Protein AF-A0A317E342-F1 (afdb_monomer)

Sequence (65 aa):
MTGEETWSRYDTADYLETEEDIAAYLEACVEEGDPTLIAAALGTIARARNMAQLDRDMGVTPDKL

Foldseek 3Di:
DDPPDDDDDDQVLVVCLDPVSLVVCLVVQVVVVDPVSNVVSVVSPVVSVVVNVVVVVPPDPPDDD

Nearest PDB structures (foldseek):
  5lbh-assembly1_A  TM=5.672E-01  e=6.661E+00  Helicobacter cinaedi

Secondary structure (DSSP, 8-state):
-------PPP-GGGG--SHHHHHHHHHHHHHTT-HHHHHHHHHHHHHHHHHHHHHHHT---S---

Organism: NCBI:txid1264899

Mean predicted aligned error: 9.33 Å

InterPro domains:
  IPR014057 Uncharacterized protein HI1420 [PF21716] (8-61)
  IPR014057 Uncharacterized protein HI1420 [TIGR02684] (8-63)

pLDDT: mean 78.71, std 15.08, range [41.44, 94.25]

Structure (mmCIF, N/CA/C/O backbone):
data_AF-A0A317E342-F1
#
_entry.id   AF-A0A317E342-F1
#
loop_
_atom_site.group_PDB
_atom_site.id
_atom_site.type_symbol
_atom_site.label_atom_id
_atom_site.label_alt_id
_atom_site.label_comp_id
_atom_site.label_asym_id
_atom_site.label_entity_id
_atom_site.label_seq_id
_atom_site.pdbx_PDB_ins_code
_atom_site.Cartn_x
_atom_site.Cartn_y
_atom_site.Cartn_z
_atom_site.occupancy
_atom_site.B_iso_or_equiv
_atom_site.auth_seq_id
_atom_site.auth_comp_id
_atom_site.auth_asym_id
_atom_site.auth_atom_id
_atom_site.pdbx_PDB_model_num
ATOM 1 N N . MET A 1 1 ? -10.886 2.693 -39.686 1.00 43.88 1 MET A N 1
ATOM 2 C CA . MET A 1 1 ? -9.742 2.461 -38.784 1.00 43.88 1 MET A CA 1
ATOM 3 C C . MET A 1 1 ? -10.312 2.346 -37.381 1.00 43.88 1 MET A C 1
ATOM 5 O O . MET A 1 1 ? -10.513 3.364 -36.739 1.00 43.88 1 MET A O 1
ATOM 9 N N . THR A 1 2 ? -10.716 1.150 -36.961 1.00 49.94 2 THR A N 1
ATOM 10 C CA . THR A 1 2 ? -11.162 0.903 -35.582 1.00 49.94 2 THR A CA 1
ATOM 11 C C . THR A 1 2 ? -9.933 0.462 -34.806 1.00 49.94 2 THR A C 1
ATOM 13 O O . THR A 1 2 ? -9.444 -0.641 -35.030 1.00 49.94 2 THR A O 1
ATOM 16 N N . GLY A 1 3 ? -9.369 1.362 -34.000 1.00 63.62 3 GLY A N 1
ATOM 17 C CA . GLY A 1 3 ? -8.336 0.986 -33.043 1.00 63.62 3 GLY A CA 1
ATOM 18 C C . GLY A 1 3 ? -8.964 0.066 -32.005 1.00 63.62 3 GLY A C 1
ATOM 19 O O . GLY A 1 3 ? -10.014 0.384 -31.456 1.00 63.62 3 GLY A O 1
ATOM 20 N N . GLU A 1 4 ? -8.370 -1.099 -31.796 1.00 64.50 4 GLU A N 1
ATOM 21 C CA . GLU A 1 4 ? -8.755 -2.015 -30.729 1.00 64.50 4 GLU A CA 1
ATOM 22 C C . GLU A 1 4 ? -8.256 -1.411 -29.409 1.00 64.50 4 GLU A C 1
ATOM 24 O O . GLU A 1 4 ? -7.103 -1.589 -29.022 1.00 64.50 4 GLU A O 1
ATOM 29 N N . GLU A 1 5 ? -9.090 -0.606 -28.751 1.00 70.50 5 GLU A N 1
ATOM 30 C CA . GLU A 1 5 ? -8.773 -0.033 -27.442 1.00 70.50 5 GLU A CA 1
ATOM 31 C C . GLU A 1 5 ? -8.773 -1.162 -26.398 1.00 70.50 5 GLU A C 1
ATOM 33 O O . GLU A 1 5 ? -9.825 -1.639 -25.967 1.00 70.50 5 GLU A O 1
ATOM 38 N N . THR A 1 6 ? -7.583 -1.637 -26.024 1.00 65.31 6 THR A N 1
ATOM 39 C CA . THR A 1 6 ? -7.416 -2.642 -24.967 1.00 65.31 6 THR A CA 1
ATOM 40 C C . THR A 1 6 ? -7.409 -1.953 -23.610 1.00 65.31 6 THR A C 1
ATOM 42 O O . THR A 1 6 ? -6.513 -1.172 -23.300 1.00 65.31 6 THR A O 1
ATOM 45 N N . TRP A 1 7 ? -8.409 -2.269 -22.790 1.00 73.38 7 TRP A N 1
ATOM 46 C CA . TRP A 1 7 ? -8.491 -1.835 -21.400 1.00 73.38 7 TRP A CA 1
ATOM 47 C C . TRP A 1 7 ? -7.939 -2.941 -20.503 1.00 73.38 7 TRP A C 1
ATOM 49 O O . TRP A 1 7 ? -8.510 -4.032 -20.428 1.00 73.38 7 TRP A O 1
ATOM 59 N N . SER A 1 8 ? -6.834 -2.666 -19.817 1.00 75.81 8 SER A N 1
ATOM 60 C CA . SER A 1 8 ? -6.298 -3.559 -18.787 1.00 75.81 8 SER A CA 1
ATOM 61 C C . SER A 1 8 ? -7.004 -3.324 -17.454 1.00 75.81 8 SER A C 1
ATOM 63 O O . SER A 1 8 ? -7.478 -2.222 -17.168 1.00 75.81 8 SER A O 1
ATOM 65 N N . ARG A 1 9 ? -7.087 -4.365 -16.616 1.00 79.62 9 ARG A N 1
ATOM 66 C CA . ARG A 1 9 ? -7.562 -4.185 -15.239 1.00 79.62 9 ARG A CA 1
ATOM 67 C C . ARG A 1 9 ? -6.551 -3.344 -14.474 1.00 79.62 9 ARG A C 1
ATOM 69 O O . ARG A 1 9 ? -5.371 -3.669 -14.474 1.00 79.62 9 ARG A O 1
ATOM 76 N N . TYR A 1 10 ? -7.048 -2.304 -13.817 1.00 79.69 10 TYR A N 1
ATOM 77 C CA . TYR A 1 10 ? -6.257 -1.507 -12.894 1.00 79.69 10 TYR A CA 1
ATOM 78 C C . TYR A 1 10 ? -5.800 -2.379 -11.720 1.00 79.69 10 TYR A C 1
ATOM 80 O O . TYR A 1 10 ? -6.630 -3.016 -11.065 1.00 79.69 10 TYR A O 1
ATOM 88 N N . ASP A 1 11 ? -4.497 -2.392 -11.460 1.00 82.31 11 ASP A N 1
ATOM 89 C CA . ASP A 1 11 ? -3.896 -2.999 -10.279 1.00 82.31 11 ASP A CA 1
ATOM 90 C C . ASP A 1 11 ? -2.969 -1.959 -9.647 1.00 82.31 11 ASP A C 1
ATOM 92 O O . ASP A 1 11 ? -2.083 -1.422 -10.305 1.00 82.31 11 ASP A O 1
ATOM 96 N N . THR A 1 12 ? -3.192 -1.632 -8.374 1.00 83.75 12 THR A N 1
ATOM 97 C CA . THR A 1 12 ? -2.384 -0.628 -7.670 1.00 83.75 12 THR A CA 1
ATOM 98 C C . THR A 1 12 ? -0.913 -1.038 -7.598 1.00 83.75 12 THR A C 1
ATOM 100 O O . THR A 1 12 ? -0.055 -0.165 -7.567 1.00 83.75 12 THR A O 1
ATOM 103 N N . ALA A 1 13 ? -0.602 -2.341 -7.603 1.00 85.19 13 ALA A N 1
ATOM 104 C CA . ALA A 1 13 ? 0.775 -2.821 -7.531 1.00 85.19 13 ALA A CA 1
ATOM 105 C C . ALA A 1 13 ? 1.630 -2.375 -8.727 1.00 85.19 13 ALA A C 1
ATOM 107 O O . ALA A 1 13 ? 2.840 -2.257 -8.566 1.00 85.19 13 ALA A O 1
ATOM 108 N N . ASP A 1 14 ? 1.011 -2.108 -9.882 1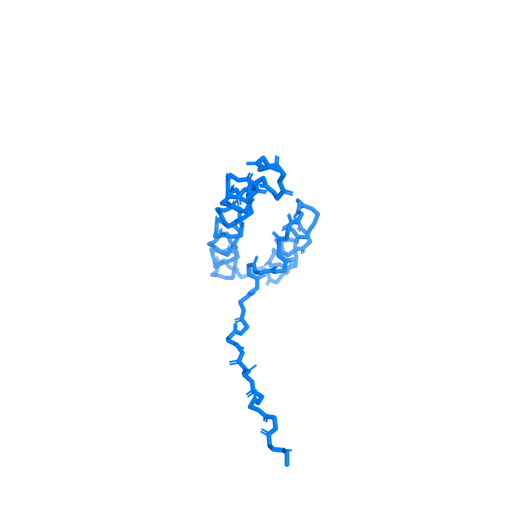.00 83.62 14 ASP A N 1
ATOM 109 C CA . ASP A 1 14 ? 1.685 -1.633 -11.101 1.00 83.62 14 ASP A CA 1
ATOM 110 C C . ASP A 1 14 ? 2.289 -0.229 -10.921 1.00 83.62 14 ASP A C 1
ATOM 112 O O . ASP A 1 14 ? 3.244 0.134 -11.593 1.00 83.62 14 ASP A O 1
ATOM 116 N N . TYR A 1 15 ? 1.756 0.545 -9.972 1.00 83.88 15 TYR A N 1
ATOM 117 C CA . TYR A 1 15 ? 2.177 1.919 -9.687 1.00 83.88 15 TYR A CA 1
ATOM 118 C C . TYR A 1 15 ? 3.089 2.028 -8.455 1.00 83.88 15 TYR A C 1
ATOM 120 O O . TYR A 1 15 ? 3.504 3.123 -8.093 1.00 83.88 15 TYR A O 1
ATOM 128 N N . LEU A 1 16 ? 3.384 0.913 -7.776 1.00 87.88 16 LEU A N 1
ATOM 129 C CA . LEU A 1 16 ? 4.241 0.876 -6.586 1.00 87.88 16 LEU A CA 1
ATOM 130 C C . LEU A 1 16 ? 5.672 0.466 -6.965 1.00 87.88 16 LEU A C 1
ATOM 132 O O . LEU A 1 16 ? 6.183 -0.561 -6.510 1.00 87.88 16 LEU A O 1
ATOM 136 N N . GLU A 1 17 ? 6.301 1.257 -7.832 1.00 82.06 17 GLU A N 1
ATOM 137 C CA . GLU A 1 17 ? 7.615 0.953 -8.415 1.00 82.06 17 GLU A CA 1
ATOM 138 C C . GLU A 1 17 ? 8.769 1.276 -7.457 1.00 82.06 17 GLU A C 1
ATOM 140 O O . GLU A 1 17 ? 9.787 0.574 -7.432 1.00 82.06 17 GLU A O 1
ATOM 145 N N . THR A 1 18 ? 8.612 2.323 -6.642 1.00 86.31 18 THR A N 1
ATOM 146 C CA . THR A 1 18 ? 9.648 2.791 -5.717 1.00 86.31 18 THR A CA 1
ATOM 147 C C . THR A 1 18 ? 9.291 2.547 -4.254 1.00 86.31 18 THR A C 1
ATOM 149 O O . THR A 1 18 ? 8.139 2.329 -3.872 1.00 86.31 18 THR A O 1
ATOM 152 N N . GLU A 1 19 ? 10.306 2.595 -3.390 1.00 85.19 19 GLU A N 1
ATOM 153 C CA . GLU A 1 19 ? 10.077 2.535 -1.944 1.00 85.19 19 GLU A CA 1
ATOM 154 C C . GLU A 1 19 ? 9.281 3.745 -1.432 1.00 85.19 19 GLU A C 1
ATOM 156 O O . GLU A 1 19 ? 8.552 3.612 -0.450 1.00 85.19 19 GLU A O 1
ATOM 161 N N . GLU A 1 20 ? 9.375 4.891 -2.112 1.00 88.56 20 GLU A N 1
ATOM 162 C CA . GLU A 1 20 ? 8.621 6.106 -1.792 1.00 88.56 20 GLU A CA 1
ATOM 163 C C . GLU A 1 20 ? 7.126 5.928 -2.094 1.00 88.56 20 GLU A C 1
ATOM 165 O O . GLU A 1 20 ? 6.297 6.238 -1.238 1.00 88.56 20 GLU A O 1
ATOM 170 N N . ASP A 1 21 ? 6.777 5.332 -3.241 1.00 88.75 21 ASP A N 1
ATOM 171 C CA . ASP A 1 21 ? 5.380 5.037 -3.601 1.00 88.75 21 ASP A CA 1
ATOM 172 C C . ASP A 1 21 ? 4.745 4.059 -2.608 1.00 88.75 21 ASP A C 1
ATOM 174 O O . ASP A 1 21 ? 3.615 4.240 -2.149 1.00 88.75 21 ASP A O 1
ATOM 178 N N . ILE A 1 22 ? 5.505 3.029 -2.225 1.00 89.56 22 ILE A N 1
ATOM 179 C CA . ILE A 1 22 ? 5.089 2.039 -1.228 1.00 89.56 22 ILE A CA 1
ATOM 180 C C . ILE A 1 22 ? 4.842 2.704 0.130 1.00 89.56 22 ILE A C 1
ATOM 182 O O . ILE A 1 22 ? 3.850 2.388 0.791 1.00 89.56 22 ILE A O 1
ATOM 186 N N . ALA A 1 23 ? 5.735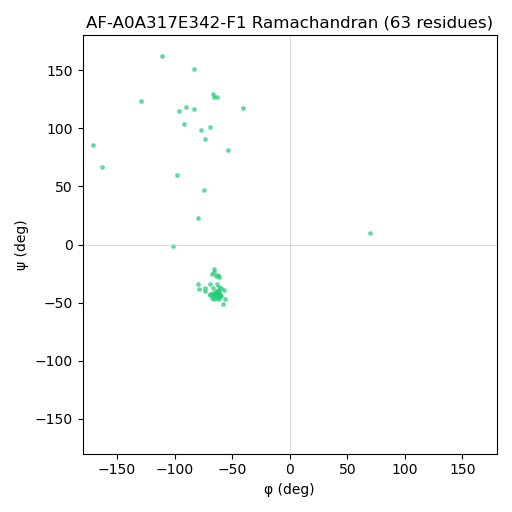 3.600 0.557 1.00 90.88 23 ALA A N 1
ATOM 187 C CA . ALA A 1 23 ? 5.608 4.303 1.827 1.00 90.88 23 ALA A CA 1
ATOM 188 C C . ALA A 1 23 ? 4.386 5.229 1.836 1.00 90.88 23 ALA A C 1
ATOM 190 O O . ALA A 1 23 ? 3.591 5.155 2.771 1.00 90.88 23 ALA A O 1
ATOM 191 N N . ALA A 1 24 ? 4.191 6.024 0.780 1.00 92.38 24 ALA A N 1
ATOM 192 C CA . ALA A 1 24 ? 3.042 6.918 0.646 1.00 92.38 24 ALA A CA 1
ATOM 193 C C . ALA A 1 24 ? 1.712 6.146 0.615 1.00 92.38 24 ALA A C 1
ATOM 195 O O . ALA A 1 24 ? 0.745 6.527 1.273 1.00 92.38 24 ALA A O 1
ATOM 196 N N . TYR A 1 25 ? 1.667 5.018 -0.099 1.00 90.56 25 TYR A N 1
ATOM 197 C CA . TYR A 1 25 ? 0.479 4.168 -0.147 1.00 90.56 25 TYR A CA 1
ATOM 198 C C . TYR A 1 25 ? 0.161 3.532 1.211 1.00 90.56 25 TYR A C 1
ATOM 200 O O . TYR A 1 25 ? -0.999 3.501 1.627 1.00 90.56 25 TYR A O 1
ATOM 208 N N . LEU A 1 26 ? 1.179 3.039 1.923 1.00 90.88 26 LEU A N 1
ATOM 209 C CA . LEU A 1 26 ? 0.996 2.465 3.253 1.00 90.88 26 LEU A CA 1
ATOM 210 C C . LEU A 1 26 ? 0.568 3.526 4.272 1.00 90.88 26 LEU A C 1
ATOM 212 O O . LEU A 1 26 ? -0.314 3.245 5.078 1.00 90.88 26 LEU A O 1
ATOM 216 N N . GLU A 1 27 ? 1.158 4.721 4.225 1.00 93.25 27 GLU A N 1
ATOM 217 C CA . GLU A 1 27 ? 0.781 5.847 5.082 1.00 93.25 27 GLU A CA 1
ATOM 218 C C . GLU A 1 27 ? -0.700 6.188 4.897 1.00 93.25 27 GLU A C 1
ATOM 220 O O . GLU A 1 27 ? -1.449 6.128 5.869 1.00 93.25 27 GLU A O 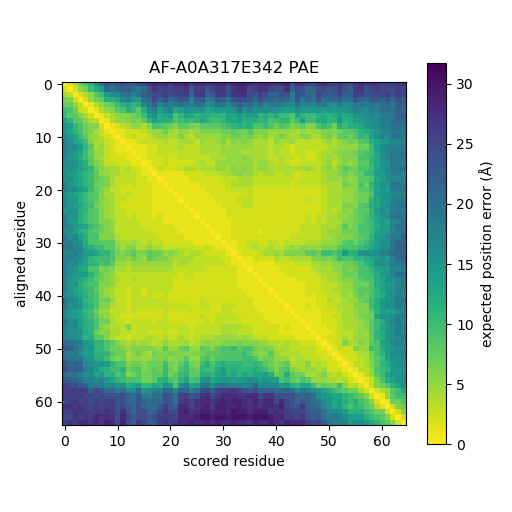1
ATOM 225 N N . ALA A 1 28 ? -1.155 6.368 3.654 1.00 92.69 28 ALA A N 1
ATOM 226 C CA . ALA A 1 28 ? -2.565 6.621 3.357 1.00 92.69 28 ALA A CA 1
ATOM 227 C C . ALA A 1 28 ? -3.497 5.510 3.888 1.00 92.69 28 ALA A C 1
ATOM 229 O O . ALA A 1 28 ? -4.574 5.787 4.412 1.00 92.69 28 ALA A O 1
ATOM 230 N N . CYS A 1 29 ? -3.083 4.239 3.804 1.00 92.69 29 CYS A N 1
ATOM 231 C CA . CYS A 1 29 ? -3.864 3.123 4.350 1.00 92.69 29 CYS A CA 1
ATOM 232 C C . CYS A 1 29 ? -3.907 3.117 5.886 1.00 92.69 29 CYS A C 1
ATOM 234 O O . CYS A 1 29 ? -4.900 2.690 6.476 1.00 92.69 29 CYS A O 1
ATOM 236 N N . VAL A 1 30 ? -2.826 3.553 6.537 1.00 91.38 30 VAL A N 1
ATOM 237 C CA . VAL A 1 30 ? -2.740 3.667 7.999 1.00 91.38 30 VAL A CA 1
ATOM 238 C C . VAL A 1 30 ? -3.560 4.852 8.504 1.00 91.38 30 VAL A C 1
ATOM 240 O O . VAL A 1 30 ? -4.204 4.724 9.544 1.00 91.38 30 VAL A O 1
ATOM 243 N N . GLU A 1 31 ? -3.582 5.969 7.774 1.00 94.25 31 GLU A N 1
ATOM 244 C CA . GLU A 1 31 ? -4.388 7.150 8.106 1.00 94.25 31 GLU A CA 1
ATOM 245 C C . GLU A 1 31 ? -5.894 6.855 8.113 1.00 94.25 31 GLU A C 1
ATOM 247 O O . GLU A 1 31 ? -6.604 7.326 9.000 1.00 94.25 31 GLU A O 1
ATOM 252 N N . GLU A 1 32 ? -6.370 6.002 7.201 1.00 92.00 32 GLU A N 1
ATOM 253 C CA . GLU A 1 32 ? -7.760 5.519 7.203 1.00 92.00 32 GLU A CA 1
ATOM 254 C C . GLU A 1 32 ? -8.084 4.644 8.432 1.00 92.00 32 GLU A C 1
ATOM 256 O O . GLU A 1 32 ? -9.248 4.485 8.802 1.00 92.00 32 GLU A O 1
ATOM 261 N N . GLY A 1 33 ? -7.067 4.071 9.087 1.00 89.75 33 GLY A N 1
ATOM 262 C CA . GLY A 1 33 ? -7.207 3.318 10.336 1.00 89.75 33 GLY A CA 1
ATOM 263 C C . GLY A 1 33 ? -7.921 1.968 10.209 1.00 89.75 33 GLY A C 1
ATOM 264 O O . GLY A 1 33 ? -8.234 1.349 11.230 1.00 89.75 33 GLY A O 1
ATOM 265 N N . ASP A 1 34 ? -8.180 1.490 8.988 1.00 93.38 34 ASP A N 1
ATOM 266 C CA . ASP A 1 34 ? -8.859 0.217 8.757 1.00 93.38 34 ASP A CA 1
ATOM 267 C C . ASP A 1 34 ? -7.856 -0.954 8.670 1.00 93.38 34 ASP A C 1
ATOM 269 O O . ASP A 1 34 ? -7.012 -1.009 7.769 1.00 93.38 34 ASP A O 1
ATOM 273 N N . PRO A 1 35 ? -7.936 -1.947 9.574 1.00 89.50 35 PRO A N 1
ATOM 274 C CA . PRO A 1 35 ? -6.987 -3.057 9.598 1.00 89.50 35 PRO A CA 1
ATOM 275 C C . PRO A 1 35 ? -7.107 -3.978 8.374 1.00 89.50 35 PRO A C 1
ATOM 277 O O . PRO A 1 35 ? -6.131 -4.636 8.007 1.00 89.50 35 PRO A O 1
ATOM 280 N N . THR A 1 36 ? -8.275 -4.033 7.727 1.00 93.38 36 THR A N 1
ATOM 281 C CA . THR A 1 36 ? -8.482 -4.826 6.506 1.00 93.38 36 THR A CA 1
ATOM 282 C C . THR A 1 36 ? -7.793 -4.158 5.323 1.00 93.38 36 THR A C 1
ATOM 284 O O . THR A 1 36 ? -7.149 -4.842 4.525 1.00 93.38 36 THR A O 1
ATOM 287 N N . LEU A 1 37 ? -7.871 -2.828 5.238 1.00 90.56 37 LEU A N 1
ATOM 288 C CA . LEU A 1 37 ? -7.182 -2.028 4.232 1.00 90.56 37 LEU A CA 1
ATOM 289 C C . LEU A 1 37 ? -5.663 -2.153 4.368 1.00 90.56 37 LEU A C 1
ATOM 291 O O . LEU A 1 37 ? -4.989 -2.418 3.378 1.00 90.56 37 LEU A O 1
ATOM 295 N N . ILE A 1 38 ? -5.129 -2.059 5.588 1.00 91.88 38 ILE A N 1
ATOM 296 C CA . ILE A 1 38 ? -3.691 -2.238 5.844 1.00 91.88 38 ILE A CA 1
ATOM 297 C C . ILE A 1 38 ? -3.238 -3.648 5.430 1.00 91.88 38 ILE A C 1
ATOM 299 O O . ILE A 1 38 ? -2.213 -3.805 4.766 1.00 91.88 38 ILE A O 1
ATOM 303 N N . ALA A 1 39 ? -4.011 -4.687 5.764 1.00 92.94 39 ALA A N 1
ATOM 304 C CA . ALA A 1 39 ? -3.701 -6.057 5.352 1.00 92.94 39 ALA A CA 1
ATOM 305 C C . ALA A 1 39 ? -3.728 -6.228 3.821 1.00 92.94 39 ALA A C 1
ATOM 307 O O . ALA A 1 39 ? -2.842 -6.875 3.257 1.00 92.94 39 ALA A O 1
ATOM 308 N N . ALA A 1 40 ? -4.709 -5.626 3.142 1.00 91.50 40 ALA A N 1
ATOM 309 C CA . ALA A 1 40 ? -4.789 -5.623 1.684 1.00 91.50 40 ALA A CA 1
ATOM 310 C C . ALA A 1 40 ? -3.600 -4.879 1.055 1.00 91.50 40 ALA A C 1
ATOM 312 O O . ALA A 1 40 ? -2.977 -5.395 0.127 1.00 91.50 40 ALA A O 1
ATOM 313 N N . ALA A 1 41 ? -3.235 -3.720 1.605 1.00 91.25 41 ALA A 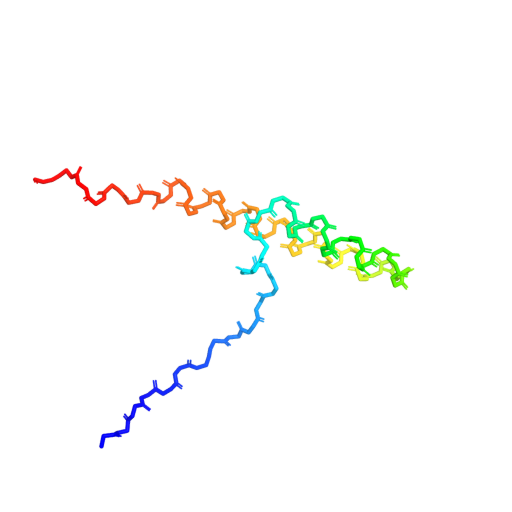N 1
ATOM 314 C CA . ALA A 1 41 ? -2.120 -2.908 1.139 1.00 91.25 41 ALA A CA 1
ATOM 315 C C . ALA A 1 41 ? -0.789 -3.661 1.220 1.00 91.25 41 ALA A C 1
ATOM 317 O O . ALA A 1 41 ? -0.025 -3.673 0.256 1.00 91.25 41 ALA A O 1
ATOM 318 N N . LEU A 1 42 ? -0.539 -4.373 2.322 1.00 91.12 42 LEU A N 1
ATOM 319 C CA . LEU A 1 42 ? 0.642 -5.229 2.467 1.00 91.12 42 LEU A CA 1
ATOM 320 C C . LEU A 1 42 ? 0.693 -6.337 1.402 1.00 91.12 42 LEU A C 1
ATOM 322 O O . LEU A 1 42 ? 1.770 -6.636 0.882 1.00 91.12 42 LEU A O 1
ATOM 326 N N . GLY A 1 43 ? -0.455 -6.916 1.038 1.00 91.44 43 GLY A N 1
ATOM 327 C CA . GLY A 1 43 ? -0.556 -7.882 -0.059 1.00 91.44 43 GLY A CA 1
ATOM 328 C C . GLY A 1 43 ? -0.198 -7.273 -1.419 1.00 91.44 43 GLY A C 1
ATOM 329 O O . GLY A 1 43 ? 0.579 -7.861 -2.176 1.00 91.44 43 GLY A O 1
ATOM 330 N N . THR A 1 44 ? -0.704 -6.072 -1.703 1.00 91.38 44 THR A N 1
ATOM 331 C CA . THR A 1 44 ? -0.380 -5.303 -2.915 1.00 91.38 44 THR A CA 1
ATOM 332 C C . THR A 1 44 ? 1.113 -4.976 -2.983 1.00 91.38 44 THR A C 1
ATOM 334 O O . THR A 1 44 ? 1.752 -5.240 -3.999 1.00 91.38 44 THR A O 1
ATOM 337 N N . ILE A 1 45 ? 1.701 -4.492 -1.884 1.00 89.81 45 ILE A N 1
ATOM 338 C CA . ILE A 1 45 ? 3.132 -4.161 -1.785 1.00 89.81 45 ILE A CA 1
ATOM 339 C C . ILE A 1 45 ? 4.003 -5.405 -2.006 1.00 89.81 45 ILE A C 1
ATOM 341 O O . ILE A 1 45 ? 5.018 -5.343 -2.702 1.00 89.81 45 ILE A O 1
ATOM 345 N N . ALA A 1 46 ? 3.617 -6.555 -1.446 1.00 89.94 46 ALA A N 1
ATOM 346 C CA . ALA A 1 46 ? 4.337 -7.809 -1.655 1.00 89.94 46 ALA A CA 1
ATOM 347 C C . ALA A 1 46 ? 4.342 -8.230 -3.136 1.00 89.94 46 ALA A C 1
ATOM 349 O O . ALA A 1 46 ? 5.377 -8.669 -3.645 1.00 89.94 46 ALA A O 1
ATOM 350 N N . ARG A 1 47 ? 3.216 -8.057 -3.842 1.00 86.25 47 ARG A N 1
ATOM 351 C CA . ARG A 1 47 ? 3.129 -8.314 -5.286 1.00 86.25 47 ARG A CA 1
ATOM 352 C C . A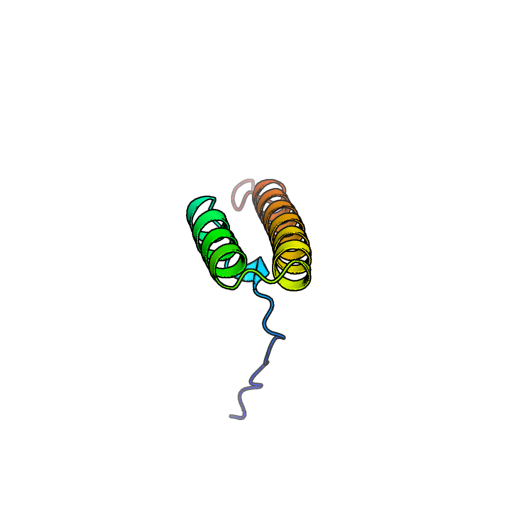RG A 1 47 ? 3.961 -7.313 -6.088 1.00 86.25 47 ARG A C 1
ATOM 354 O O . ARG A 1 47 ? 4.715 -7.748 -6.953 1.00 86.25 47 ARG A O 1
ATOM 361 N N . ALA A 1 48 ? 3.865 -6.021 -5.779 1.00 88.12 48 ALA A N 1
ATOM 362 C CA . ALA A 1 48 ? 4.631 -4.969 -6.447 1.00 88.12 48 ALA A CA 1
ATOM 363 C C . ALA A 1 48 ? 6.139 -5.236 -6.361 1.00 88.12 48 ALA A C 1
ATOM 365 O O . ALA A 1 48 ? 6.837 -5.255 -7.370 1.00 88.12 48 ALA A O 1
ATOM 366 N N . ARG A 1 49 ? 6.633 -5.586 -5.167 1.00 83.25 49 ARG A N 1
ATOM 367 C CA . ARG A 1 49 ? 8.041 -5.953 -4.960 1.00 83.25 49 ARG A CA 1
ATOM 368 C C . ARG A 1 49 ? 8.453 -7.189 -5.750 1.00 83.25 49 ARG A C 1
ATOM 370 O O . ARG A 1 49 ? 9.556 -7.215 -6.287 1.00 83.25 49 ARG A O 1
ATOM 377 N N . ASN A 1 50 ? 7.593 -8.205 -5.828 1.00 81.94 50 ASN A N 1
ATOM 378 C CA . ASN A 1 50 ? 7.879 -9.398 -6.619 1.00 81.94 50 ASN A CA 1
ATOM 379 C C . ASN A 1 50 ? 7.960 -9.078 -8.119 1.00 81.94 50 ASN A C 1
ATOM 381 O O . ASN A 1 50 ? 8.891 -9.541 -8.769 1.00 81.94 50 ASN A O 1
ATOM 385 N N . MET A 1 51 ? 7.049 -8.249 -8.640 1.00 71.81 51 MET A N 1
ATOM 386 C CA . MET A 1 51 ? 7.076 -7.802 -10.037 1.00 71.81 51 MET A CA 1
ATOM 387 C C . MET A 1 51 ? 8.294 -6.925 -10.333 1.00 71.81 51 MET A C 1
ATOM 389 O O . MET A 1 51 ? 8.994 -7.191 -11.299 1.00 71.81 51 MET A O 1
ATOM 393 N N . ALA A 1 52 ? 8.628 -5.969 -9.464 1.00 73.50 52 ALA A N 1
ATOM 394 C CA . ALA A 1 52 ? 9.820 -5.133 -9.614 1.00 73.50 52 ALA A CA 1
ATOM 395 C C . ALA A 1 52 ? 11.125 -5.950 -9.547 1.00 73.50 52 ALA A C 1
ATOM 397 O O . ALA A 1 52 ? 12.110 -5.638 -10.213 1.00 73.50 52 ALA A O 1
ATOM 398 N N . GLN A 1 53 ? 11.165 -7.017 -8.740 1.00 70.7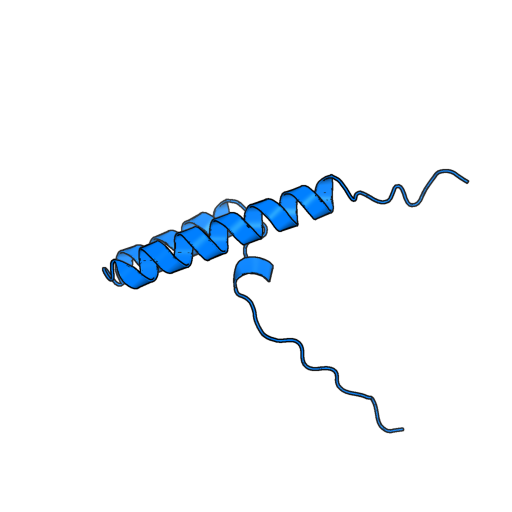5 53 GLN A N 1
ATOM 399 C CA . GLN A 1 53 ? 12.283 -7.964 -8.751 1.00 70.75 53 GLN A CA 1
ATOM 400 C C . GLN A 1 53 ? 12.322 -8.785 -10.037 1.00 70.75 53 GLN A C 1
ATOM 402 O O . GLN A 1 53 ? 13.407 -8.969 -10.580 1.00 70.75 53 GLN A O 1
ATOM 407 N N . LEU A 1 54 ? 11.166 -9.253 -10.517 1.00 65.44 54 LEU A N 1
ATOM 408 C CA . LEU A 1 54 ? 11.058 -9.953 -11.791 1.00 65.44 54 LEU A CA 1
ATOM 409 C C . LEU A 1 54 ? 11.518 -9.071 -12.949 1.00 65.44 54 LEU A C 1
ATOM 411 O O . LEU A 1 54 ? 12.269 -9.561 -13.766 1.00 65.44 54 LEU A O 1
ATOM 415 N N . ASP A 1 55 ? 11.134 -7.799 -13.012 1.00 67.00 55 ASP A N 1
ATOM 416 C CA . ASP A 1 55 ? 11.538 -6.889 -14.091 1.00 67.00 55 ASP A CA 1
ATOM 417 C C . ASP A 1 55 ? 13.059 -6.650 -14.092 1.00 67.00 55 ASP A C 1
ATOM 419 O O . ASP A 1 55 ? 13.716 -6.714 -15.130 1.00 67.00 55 ASP A O 1
ATOM 423 N N . ARG A 1 56 ? 13.658 -6.508 -12.899 1.00 64.25 56 ARG A N 1
ATOM 424 C CA . ARG A 1 56 ? 15.120 -6.419 -12.751 1.00 64.25 56 ARG A CA 1
ATOM 425 C C . ARG A 1 56 ? 15.855 -7.710 -13.123 1.00 64.25 56 ARG A C 1
ATOM 427 O O . ARG A 1 56 ? 16.953 -7.631 -13.667 1.00 64.25 56 ARG A O 1
ATOM 434 N N . ASP A 1 57 ? 15.291 -8.877 -12.813 1.00 60.81 57 ASP A N 1
ATOM 435 C CA . ASP A 1 57 ? 15.883 -10.193 -13.120 1.00 60.81 57 ASP A CA 1
ATOM 436 C C . ASP A 1 57 ? 15.668 -10.594 -14.589 1.00 60.81 57 ASP A C 1
ATOM 438 O O . ASP A 1 57 ? 16.577 -11.078 -15.261 1.00 60.81 57 ASP A O 1
ATOM 442 N N . MET A 1 58 ? 14.490 -10.274 -15.125 1.00 58.91 58 MET A N 1
ATOM 443 C CA . MET A 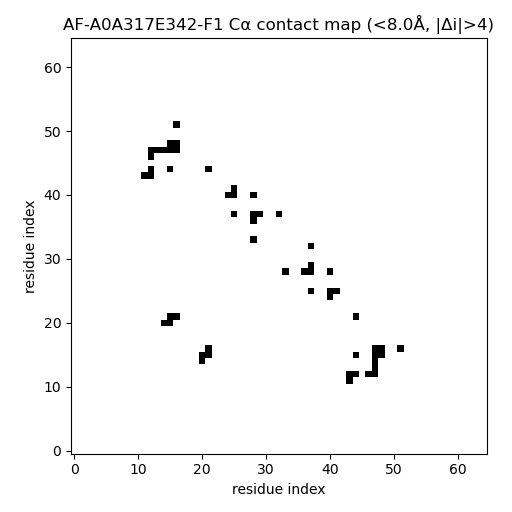1 58 ? 14.120 -10.333 -16.537 1.00 58.91 58 MET A CA 1
ATOM 444 C C . MET A 1 58 ? 14.645 -9.131 -17.311 1.00 58.91 58 MET A C 1
ATOM 446 O O . MET A 1 58 ? 14.112 -8.847 -18.382 1.00 58.91 58 MET A O 1
ATOM 450 N N . GLY A 1 59 ? 15.698 -8.469 -16.817 1.00 50.75 59 GLY A N 1
ATOM 451 C CA . GLY A 1 59 ? 16.551 -7.583 -17.588 1.00 50.75 59 GLY A CA 1
ATOM 452 C C . GLY A 1 59 ? 17.058 -8.325 -18.818 1.00 50.75 59 GLY A C 1
ATOM 453 O O . GLY A 1 59 ? 18.170 -8.850 -18.853 1.00 50.75 59 GLY A O 1
ATOM 454 N N . VAL A 1 60 ? 16.201 -8.369 -19.837 1.00 55.06 60 VAL A N 1
ATOM 455 C CA . VAL A 1 60 ? 16.520 -8.564 -21.231 1.00 55.06 60 VAL A CA 1
ATOM 456 C C . VAL A 1 60 ? 17.771 -7.731 -21.415 1.00 55.06 60 VAL A C 1
ATOM 458 O O . VAL A 1 60 ? 17.762 -6.534 -21.151 1.00 55.06 60 VAL A O 1
ATOM 461 N N . THR A 1 61 ? 18.880 -8.362 -21.765 1.00 50.44 61 THR A N 1
ATOM 462 C CA . THR A 1 61 ? 20.010 -7.642 -22.328 1.00 50.44 61 THR A CA 1
ATOM 463 C C . THR A 1 61 ? 19.615 -7.356 -23.774 1.00 50.44 61 THR A C 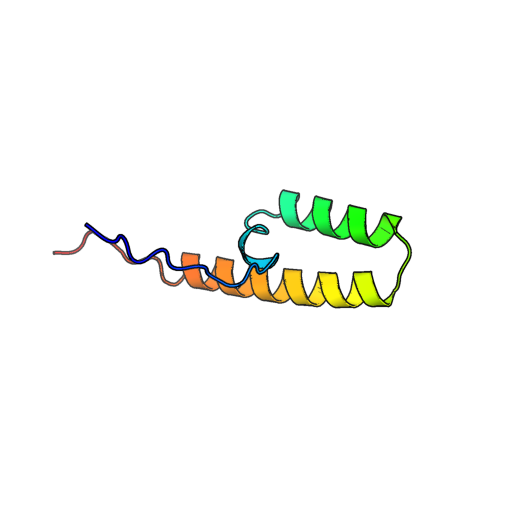1
ATOM 465 O O . THR A 1 61 ? 19.760 -8.269 -24.593 1.00 50.44 61 THR A O 1
ATOM 468 N N . PRO A 1 62 ? 19.108 -6.164 -24.155 1.00 56.19 62 PRO A N 1
ATOM 469 C CA . PRO A 1 62 ? 18.982 -5.808 -25.559 1.00 56.19 62 PRO A CA 1
ATOM 4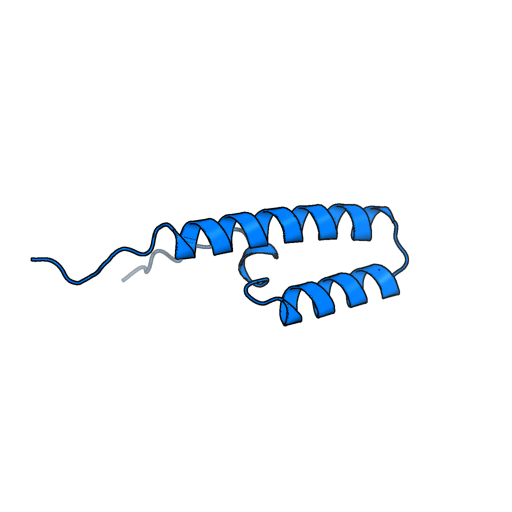70 C C . PRO A 1 62 ? 20.366 -5.462 -26.126 1.00 56.19 62 PRO A C 1
ATOM 472 O O . PRO A 1 62 ? 20.511 -4.417 -26.735 1.00 56.19 62 PRO A O 1
ATOM 475 N N . ASP A 1 63 ? 21.398 -6.271 -25.867 1.00 50.25 63 ASP A N 1
ATOM 476 C CA . ASP A 1 63 ? 22.702 -6.143 -26.523 1.00 50.25 63 ASP A CA 1
ATOM 477 C C . ASP A 1 63 ? 23.600 -7.347 -26.193 1.00 50.25 63 ASP A C 1
ATOM 479 O O . ASP A 1 63 ? 24.356 -7.361 -25.222 1.00 50.25 63 ASP A O 1
ATOM 483 N N . LYS A 1 64 ? 23.450 -8.416 -26.975 1.00 41.44 64 LYS A N 1
ATOM 484 C CA . LYS A 1 64 ? 24.480 -9.440 -27.213 1.00 41.44 64 LYS A CA 1
ATOM 485 C C . LYS A 1 64 ? 24.080 -10.231 -28.460 1.00 41.44 64 LYS A C 1
ATOM 487 O O . LYS A 1 64 ? 23.732 -11.409 -28.386 1.00 41.44 64 LYS A O 1
ATOM 492 N N . LEU A 1 65 ? 24.097 -9.555 -29.607 1.00 47.88 65 LEU A N 1
ATOM 493 C CA . LEU A 1 65 ? 24.271 -10.197 -30.908 1.00 47.88 65 LEU A CA 1
ATOM 494 C C . LEU A 1 65 ? 25.209 -9.355 -31.769 1.00 47.88 65 LEU A C 1
ATOM 496 O O . LEU A 1 65 ? 25.004 -8.125 -31.802 1.00 47.88 65 LEU A O 1
#

Solvent-accessible surface area (backbone atoms only — not comparable to full-atom values): 4053 Å² total; per-residue (Å²): 137,84,77,84,82,81,81,75,84,88,55,74,33,80,70,32,80,46,73,65,46,45,50,54,52,50,49,57,32,54,73,71,64,42,70,66,53,42,56,50,47,54,54,37,51,54,50,15,52,50,50,55,49,45,54,65,70,63,54,72,71,95,75,87,130

Radius of gyration: 16.26 Å; Cα contacts (8 Å, |Δi|>4): 28; chains: 1; bounding box: 36×18×49 Å